Protein 3A0S (pdb70)

CATH classification: 3.30.450.20

Structure (mmCIF, N/CA/C/O backbone):
data_3A0S
#
_entry.id   3A0S
#
_cell.length_a   43.784
_cell.length_b   43.784
_cell.length_c   115.448
_cell.angle_alpha   90.000
_cell.angle_beta   90.000
_cell.angle_gamma   90.000
#
_symmetry.space_group_name_H-M   'P 41 21 2'
#
loop_
_entity.id
_entity.type
_entity.pdbx_description
1 polymer 'Sensor protein'
2 non-polymer 'TETRAETHYLENE GLYCOL'
3 non-polymer 'TRIETHYLENE GLYCOL'
4 non-polymer DI(HYDROXYETHYL)ETHER
5 water water
#
loop_
_atom_site.group_PDB
_atom_site.id
_atom_site.type_symbol
_atom_site.label_atom_id
_atom_site.label_alt_id
_atom_site.label_comp_id
_atom_site.label_asym_id
_atom_site.label_entity_id
_atom_site.label_seq_id
_atom_site.pdbx_PDB_ins_code
_atom_site.Cartn_x
_atom_site.Cartn_y
_atom_site.Cartn_z
_atom_site.occupancy
_atom_site.B_iso_or_equiv
_atom_site.auth_seq_id
_atom_site.auth_comp_id
_atom_site.auth_asym_id
_atom_site.auth_atom_id
_atom_site.pdbx_PDB_model_num
ATOM 1 N N . MET A 1 1 ? 13.244 12.481 28.821 1.00 26.65 423 MET A N 1
ATOM 2 C CA . MET A 1 1 ? 13.764 12.923 30.158 1.00 26.20 423 MET A CA 1
ATOM 3 C C . MET A 1 1 ? 14.458 11.764 30.894 1.00 24.79 423 MET A C 1
ATOM 4 O O . MET A 1 1 ? 14.439 10.602 30.461 1.00 24.89 423 MET A O 1
ATOM 9 N N . GLU A 1 2 ? 15.069 12.100 32.017 1.00 22.64 424 GLU A N 1
ATOM 10 C CA . GLU A 1 2 ? 15.683 11.095 32.871 1.00 21.92 424 GLU A CA 1
ATOM 11 C C . GLU A 1 2 ? 15.656 11.514 34.340 1.00 19.60 424 GLU A C 1
ATOM 12 O O . GLU A 1 2 ? 15.525 12.706 34.673 1.00 20.44 424 GLU A O 1
ATOM 18 N N . THR A 1 3 ? 15.736 10.508 35.205 1.00 18.12 425 THR A N 1
ATOM 19 C CA . THR A 1 3 ? 15.905 10.701 36.640 1.00 18.41 425 THR A CA 1
ATOM 20 C C . THR A 1 3 ? 14.675 11.336 37.279 1.00 18.65 425 THR A C 1
ATOM 21 O O . THR A 1 3 ? 14.841 12.236 38.103 1.00 19.82 425 THR A O 1
ATOM 25 N N . ALA A 1 4 ? 13.462 10.884 36.933 1.00 17.99 426 ALA A N 1
ATOM 26 C CA . ALA A 1 4 ? 12.301 11.169 37.799 1.00 18.06 426 ALA A CA 1
ATOM 27 C C . ALA A 1 4 ? 12.425 10.215 38.978 1.00 18.02 426 ALA A C 1
ATOM 28 O O . ALA A 1 4 ? 12.572 8.996 38.786 1.00 19.45 426 ALA A O 1
ATOM 30 N N . ILE A 1 5 ? 12.419 10.744 40.188 1.00 17.14 427 ILE A N 1
ATOM 31 C CA . ILE A 1 5 ? 12.648 9.926 41.381 1.00 18.52 427 ILE A CA 1
ATOM 32 C C . ILE A 1 5 ? 11.434 10.057 42.292 1.00 18.07 427 ILE A C 1
ATOM 33 O O . ILE A 1 5 ? 11.025 11.185 42.647 1.00 19.34 427 ILE A O 1
ATOM 38 N N . ILE A 1 6 ? 10.898 8.900 42.701 1.00 18.56 428 ILE A N 1
ATOM 39 C CA . ILE A 1 6 ? 9.893 8.811 43.732 1.00 19.57 428 ILE A CA 1
ATOM 40 C C . ILE A 1 6 ? 10.455 7.844 44.766 1.00 19.21 428 ILE A C 1
ATOM 41 O O . ILE A 1 6 ? 10.805 6.700 44.433 1.00 20.18 428 ILE A O 1
ATOM 46 N N . THR A 1 7 ? 10.592 8.302 46.007 1.00 19.30 429 THR A N 1
ATOM 47 C CA . THR A 1 7 ? 11.059 7.403 47.058 1.00 19.23 429 THR A CA 1
ATOM 48 C C . THR A 1 7 ? 9.901 7.124 47.999 1.00 19.84 429 THR A C 1
ATOM 49 O O . THR A 1 7 ? 9.134 8.065 48.344 1.00 20.12 429 THR A O 1
ATOM 53 N N . LEU A 1 8 ? 9.764 5.857 48.376 1.00 19.78 430 LEU A N 1
ATOM 54 C CA . LEU A 1 8 ? 8.665 5.414 49.254 1.00 19.64 430 LEU A CA 1
ATOM 55 C C . LEU A 1 8 ? 9.249 4.901 50.560 1.00 20.96 430 LEU A C 1
ATOM 56 O O . LEU A 1 8 ? 10.321 4.300 50.570 1.00 21.75 430 LEU A O 1
ATOM 61 N N . SER A 1 9 ? 8.541 5.149 51.651 1.00 19.94 431 SER A N 1
ATOM 62 C CA . SER A 1 9 ? 8.88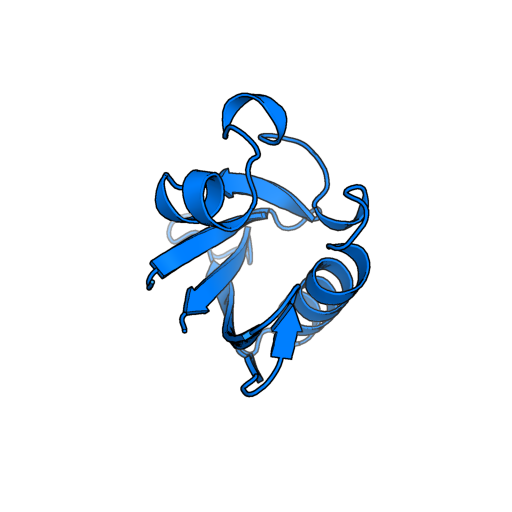0 4.579 52.952 1.00 20.20 431 SER A CA 1
ATOM 63 C C . SER A 1 9 ? 8.455 3.116 52.977 1.00 21.58 431 SER A C 1
ATOM 64 O O . SER A 1 9 ? 7.785 2.625 52.075 1.00 21.93 431 SER A O 1
ATOM 67 N N . LYS A 1 10 ? 8.783 2.433 54.083 1.00 21.99 432 LYS A N 1
ATOM 68 C CA . LYS A 1 10 ? 8.381 1.027 54.246 1.00 23.68 432 LYS A CA 1
ATOM 69 C C . LYS A 1 10 ? 6.871 0.871 54.423 1.00 22.88 432 LYS A C 1
ATOM 70 O O . LYS A 1 10 ? 6.322 -0.227 54.323 1.00 24.42 432 LYS A O 1
ATOM 76 N N . ASP A 1 11 ? 6.181 1.990 54.633 1.00 21.55 433 ASP A N 1
ATOM 77 C CA . ASP A 1 11 ? 4.728 1.967 54.620 1.00 22.17 433 ASP A CA 1
ATOM 78 C C . ASP A 1 11 ? 4.095 2.423 53.323 1.00 21.55 433 ASP A C 1
ATOM 79 O O . ASP A 1 11 ? 2.871 2.578 53.264 1.00 23.30 433 ASP A O 1
ATOM 84 N N . GLY A 1 12 ? 4.903 2.649 52.302 1.00 20.36 434 GLY A N 1
ATOM 85 C CA . GLY A 1 12 ? 4.384 3.038 50.999 1.00 19.99 434 GLY A CA 1
ATOM 86 C C . GLY A 1 12 ? 4.180 4.526 50.816 1.00 19.54 434 GLY A C 1
ATOM 87 O O . GLY A 1 12 ? 3.566 4.934 49.812 1.00 19.95 434 GLY A O 1
ATOM 88 N N . ARG A 1 13 ? 4.647 5.344 51.753 1.00 19.58 435 ARG A N 1
ATOM 89 C CA . ARG A 1 13 ? 4.464 6.801 51.707 1.00 19.60 435 ARG A CA 1
ATOM 90 C C . ARG A 1 13 ? 5.547 7.489 50.925 1.00 19.18 435 ARG A C 1
ATOM 91 O O . ARG A 1 13 ? 6.729 7.177 51.049 1.00 18.85 435 ARG A O 1
ATOM 99 N N . ILE A 1 14 ? 5.132 8.519 50.204 1.00 18.51 436 ILE A N 1
ATOM 100 C CA . ILE A 1 14 ? 6.076 9.245 49.375 1.00 18.76 436 ILE A CA 1
ATOM 101 C C . ILE A 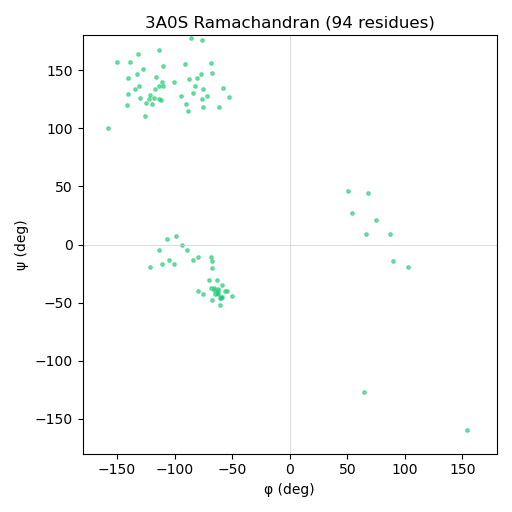1 14 ? 6.934 10.133 50.280 1.00 18.62 436 ILE A C 1
ATOM 102 O O . ILE A 1 14 ? 6.450 11.067 50.952 1.00 18.91 436 ILE A O 1
ATOM 107 N N . THR A 1 15 ? 8.246 9.873 50.263 1.00 18.52 437 THR A N 1
ATOM 108 C CA . THR A 1 15 ? 9.171 10.668 51.063 1.00 19.37 437 THR A CA 1
ATOM 109 C C . THR A 1 15 ? 10.067 11.530 50.215 1.00 19.57 437 THR A C 1
ATOM 110 O O . THR A 1 15 ? 10.676 12.474 50.739 1.00 20.15 437 THR A O 1
ATOM 114 N N . GLU A 1 16 ? 10.169 11.229 48.920 1.00 19.42 438 GLU A N 1
ATOM 115 C CA . GLU A 1 16 ? 10.902 12.074 47.956 1.00 20.55 438 GLU A CA 1
ATOM 116 C C . GLU A 1 16 ? 10.136 12.122 46.635 1.00 19.07 438 GLU A C 1
ATOM 117 O O . GLU A 1 16 ? 9.567 11.114 46.241 1.00 18.12 438 GLU A O 1
ATOM 123 N N . TRP A 1 17 ? 10.152 13.276 45.970 1.00 19.16 439 TRP A N 1
ATOM 124 C CA . TRP A 1 17 ? 9.482 13.459 44.693 1.00 18.54 439 TRP A CA 1
ATOM 125 C C . TRP A 1 17 ? 10.177 14.633 44.048 1.00 19.67 439 TRP A C 1
ATOM 126 O O . TRP A 1 17 ? 9.942 15.780 44.397 1.00 20.60 439 TRP A O 1
ATOM 137 N N . ASN A 1 18 ? 11.079 14.333 43.125 1.00 18.88 440 ASN A N 1
ATOM 138 C CA . ASN A 1 18 ? 11.997 15.369 42.679 1.00 18.33 440 ASN A CA 1
ATOM 139 C C . ASN A 1 18 ? 11.379 16.211 41.564 1.00 18.89 440 ASN A C 1
ATOM 140 O O . ASN A 1 18 ? 10.220 15.981 41.119 1.00 19.64 440 ASN A O 1
ATOM 145 N N . LYS A 1 19 ? 12.136 17.225 41.124 1.00 19.57 441 LYS A N 1
ATOM 146 C CA . LYS A 1 19 ? 11.630 18.120 40.116 1.00 21.06 441 LYS A CA 1
ATOM 147 C C . LYS A 1 19 ? 11.352 17.426 38.776 1.00 20.30 441 LYS A C 1
ATOM 148 O O . LYS A 1 19 ? 10.406 17.800 38.090 1.00 20.22 441 LYS A O 1
ATOM 154 N N . LYS A 1 20 ? 12.110 16.379 38.434 1.00 20.57 442 LYS A N 1
ATOM 155 C CA . LYS A 1 20 ? 11.854 15.594 37.223 1.00 19.82 442 LYS A CA 1
ATOM 156 C C . LYS A 1 20 ? 10.525 14.861 37.326 1.00 19.92 442 LYS A C 1
ATOM 157 O O . LYS A 1 20 ? 9.792 14.772 36.355 1.00 20.21 442 LYS A O 1
ATOM 163 N N . ALA A 1 21 ? 10.229 14.352 38.514 1.00 18.76 443 ALA A N 1
ATOM 164 C CA . ALA A 1 21 ? 8.914 13.717 38.729 1.00 18.86 443 ALA A CA 1
ATOM 165 C C . ALA A 1 21 ? 7.772 14.724 38.619 1.00 18.95 443 ALA A C 1
ATOM 166 O O . ALA A 1 21 ? 6.728 14.432 38.030 1.00 19.67 443 ALA A O 1
ATOM 168 N N . GLU A 1 22 ? 8.014 15.938 39.106 1.00 20.25 444 GLU A N 1
ATOM 169 C CA . GLU A 1 22 ? 7.034 17.043 38.934 1.00 21.72 444 GLU A CA 1
ATOM 170 C C . GLU A 1 22 ? 6.771 17.318 37.460 1.00 21.93 444 GLU A C 1
ATOM 171 O O . GLU A 1 22 ? 5.614 17.460 37.043 1.00 22.40 444 GLU A O 1
ATOM 177 N N . GLN A 1 23 ? 7.835 17.393 36.680 1.00 23.02 445 GLN A N 1
ATOM 178 C CA . GLN A 1 23 ? 7.740 17.681 35.250 1.00 25.21 445 GLN A CA 1
ATOM 179 C C . GLN A 1 23 ? 7.095 16.544 34.465 1.00 24.59 445 GLN A C 1
ATOM 180 O O . GLN A 1 23 ? 6.283 16.796 33.557 1.00 26.11 445 GLN A O 1
ATOM 186 N N . LEU A 1 24 ? 7.394 15.310 34.843 1.00 23.02 446 LEU A N 1
ATOM 187 C CA . LEU A 1 24 ? 6.928 14.144 34.132 1.00 22.58 446 LEU A CA 1
ATOM 188 C C . LEU A 1 24 ? 5.461 13.907 34.441 1.00 22.59 446 LEU A C 1
ATOM 189 O O . LEU A 1 24 ? 4.646 13.597 33.544 1.00 23.12 446 LEU A O 1
ATOM 194 N N . PHE A 1 25 ? 5.100 14.054 35.715 1.00 21.89 447 PHE A N 1
ATOM 195 C CA . PHE A 1 25 ? 3.750 13.650 36.146 1.00 21.87 447 PHE A CA 1
ATOM 196 C C . PHE A 1 25 ? 2.771 14.800 36.399 1.00 22.52 447 PHE A C 1
ATOM 197 O O . PHE A 1 25 ? 1.564 14.576 36.535 1.00 24.22 447 PHE A O 1
ATOM 205 N N . GLY A 1 26 ? 3.283 16.021 36.475 1.00 22.27 448 GLY A N 1
ATOM 206 C CA . GLY A 1 26 ? 2.454 17.223 36.641 1.00 23.29 448 GLY A CA 1
ATOM 207 C C . GLY A 1 26 ? 1.890 17.434 38.026 1.00 23.46 448 GLY A C 1
ATOM 208 O O . GLY A 1 26 ? 0.873 18.147 38.200 1.00 24.63 448 GLY A O 1
ATOM 209 N N . LEU A 1 27 ? 2.523 16.796 39.017 1.00 23.37 449 LEU A N 1
ATOM 210 C CA . LEU A 1 27 ? 2.142 16.928 40.428 1.00 23.53 449 LEU A CA 1
ATOM 211 C C . LEU A 1 27 ? 3.318 17.549 41.185 1.00 23.40 449 LEU A C 1
ATOM 212 O O . LEU A 1 27 ? 4.482 17.119 41.002 1.00 22.74 449 LEU A O 1
ATOM 217 N N . LYS A 1 28 ? 3.024 18.553 42.019 1.00 23.65 450 LYS A N 1
ATOM 218 C CA . LYS A 1 28 ? 4.052 19.168 42.838 1.00 23.85 450 LYS A CA 1
ATOM 219 C C . LYS A 1 28 ? 4.399 18.282 44.037 1.00 22.21 450 LYS A C 1
ATOM 220 O O . LYS A 1 28 ? 3.519 17.601 44.594 1.00 22.86 450 LYS A O 1
ATOM 226 N N . LYS A 1 29 ? 5.666 18.306 44.452 1.00 21.25 451 LYS A N 1
ATOM 227 C CA . LYS A 1 29 ? 6.090 17.553 45.618 1.00 21.30 451 LYS A CA 1
ATOM 228 C C . LYS A 1 29 ? 5.206 17.778 46.846 1.00 21.51 451 LYS A C 1
ATOM 229 O O . LYS A 1 29 ? 4.838 16.845 47.548 1.00 21.40 451 LYS A O 1
ATOM 235 N N . GLU A 1 30 ? 4.865 19.035 47.103 1.00 21.47 452 GLU A N 1
ATOM 236 C CA . GLU A 1 30 ? 4.110 19.355 48.310 1.00 22.18 452 GLU A CA 1
ATOM 237 C C . GLU A 1 30 ? 2.699 18.783 48.255 1.00 21.40 452 GLU A C 1
ATOM 238 O O . GLU A 1 30 ? 2.043 18.584 49.289 1.00 23.01 452 GLU A O 1
ATOM 244 N N . ASN A 1 31 ? 2.244 18.485 47.047 1.00 21.49 453 ASN A N 1
ATOM 245 C CA . ASN A 1 31 ? 0.926 17.893 46.886 1.00 21.03 453 ASN A CA 1
ATOM 246 C C . ASN A 1 31 ? 0.872 16.370 47.062 1.00 20.29 453 ASN A C 1
ATOM 247 O O . ASN A 1 31 ? -0.222 15.802 47.241 1.00 20.71 453 ASN A O 1
ATOM 252 N N . VAL A 1 32 ? 2.039 15.720 47.067 1.00 19.45 454 VAL A N 1
ATOM 253 C CA . VAL A 1 32 ? 2.069 14.261 47.193 1.00 19.88 454 VAL A CA 1
ATOM 254 C C . VAL A 1 32 ? 2.870 13.759 48.406 1.00 18.95 454 VAL A C 1
ATOM 255 O O . VAL A 1 32 ? 2.714 12.612 48.852 1.00 18.88 454 VAL A O 1
ATOM 259 N N . LEU A 1 33 ? 3.735 14.602 48.947 1.00 19.26 455 LEU A N 1
ATOM 260 C CA . LEU A 1 33 ? 4.583 14.144 50.026 1.00 19.10 455 LEU A CA 1
ATOM 261 C C . LEU A 1 33 ? 3.761 13.622 51.190 1.00 18.77 455 LEU A C 1
ATOM 262 O O . LEU A 1 33 ? 2.771 14.255 51.587 1.00 19.25 455 LEU A O 1
ATOM 271 N N . GLY A 1 34 ? 4.154 12.474 51.736 1.00 17.63 456 GLY A N 1
ATOM 272 C CA . GLY A 1 34 ? 3.460 11.894 52.856 1.00 18.48 456 GLY A CA 1
ATOM 273 C C . GLY A 1 34 ? 2.327 10.963 52.482 1.00 18.39 456 GLY A C 1
ATOM 274 O O . GLY A 1 34 ? 1.842 10.222 53.325 1.00 20.82 456 GLY A O 1
ATOM 275 N N . ARG A 1 35 ? 1.900 10.986 51.231 1.00 18.25 457 ARG A N 1
ATOM 276 C CA . ARG A 1 35 ? 0.748 10.178 50.816 1.00 18.51 457 ARG A CA 1
ATOM 277 C C . ARG A 1 35 ? 1.190 8.806 50.322 1.00 18.19 457 ARG A C 1
ATOM 278 O O . ARG A 1 35 ? 2.346 8.637 49.871 1.00 18.49 457 ARG A O 1
ATOM 286 N N . ARG A 1 36 ? 0.273 7.843 50.399 1.00 18.87 458 ARG A N 1
ATOM 287 C CA . ARG A 1 36 ? 0.596 6.554 49.812 1.00 19.26 458 ARG A CA 1
ATOM 288 C C . ARG A 1 36 ? 0.583 6.624 48.312 1.00 20.07 458 ARG A C 1
ATOM 289 O O . ARG A 1 36 ? -0.391 7.063 47.727 1.00 19.59 458 ARG A O 1
ATOM 304 N N . LEU A 1 37 ? 1.662 6.182 47.674 1.00 18.28 459 LEU A N 1
ATOM 305 C CA . LEU A 1 37 ? 1.726 6.201 46.216 1.00 18.75 459 LEU A CA 1
ATOM 306 C C . LEU A 1 37 ? 0.555 5.471 45.593 1.00 19.58 459 LEU A C 1
ATOM 307 O O . LEU A 1 37 ? 0.011 5.927 44.580 1.00 19.48 459 LEU A O 1
ATOM 312 N N . LYS A 1 38 ? 0.184 4.354 46.201 1.00 19.99 460 LYS A N 1
ATOM 313 C CA . LYS A 1 38 ? -0.845 3.503 45.629 1.00 22.53 460 LYS A CA 1
ATOM 314 C C . LYS A 1 38 ? -2.208 4.188 45.649 1.00 21.49 460 LYS A C 1
ATOM 315 O O . LYS A 1 38 ? -3.140 3.710 44.972 1.00 23.46 460 LYS A O 1
ATOM 321 N N . ASP A 1 39 ? -2.343 5.278 46.420 1.00 20.03 461 ASP A N 1
ATOM 322 C CA . ASP A 1 39 ? -3.615 6.041 46.440 1.00 19.72 461 ASP A CA 1
ATOM 323 C C . ASP A 1 39 ? -3.742 6.965 45.256 1.00 20.17 461 ASP A C 1
ATOM 324 O O . ASP A 1 39 ? -4.819 7.508 44.999 1.00 19.93 461 ASP A O 1
ATOM 329 N N . LEU A 1 40 ? -2.683 7.147 44.499 1.00 19.94 462 LEU A N 1
ATOM 330 C CA . LEU A 1 40 ? -2.721 8.051 43.355 1.00 21.32 462 LEU A CA 1
ATOM 331 C C . LEU A 1 40 ? -3.153 7.261 42.136 1.00 23.00 462 LEU A C 1
ATOM 332 O O . LEU A 1 40 ? -2.484 6.268 41.787 1.00 23.46 462 LEU A O 1
ATOM 337 N N . PRO A 1 41 ? -4.281 7.683 41.501 1.00 24.95 463 PRO A N 1
ATOM 338 C CA . PRO A 1 41 ? -4.752 7.083 40.261 1.00 25.88 463 PRO A CA 1
ATOM 339 C C . PRO A 1 41 ? -3.612 7.091 39.274 1.00 26.18 463 PRO A C 1
ATOM 340 O O . PRO A 1 41 ? -2.966 8.128 39.049 1.00 28.15 463 PRO A O 1
ATOM 344 N N . ASP A 1 42 ? -3.348 5.914 38.747 1.00 26.84 464 ASP A N 1
ATOM 345 C CA . ASP A 1 42 ? -2.349 5.722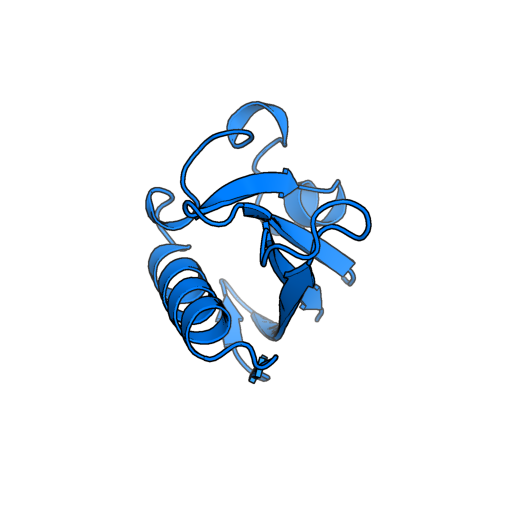 37.679 1.00 26.76 464 ASP A CA 1
ATOM 346 C C . ASP A 1 42 ? -1.073 5.137 38.248 1.00 25.81 464 ASP A C 1
ATOM 347 O O . ASP A 1 42 ? -0.235 4.655 37.484 1.00 24.69 464 ASP A O 1
ATOM 352 N N . PHE A 1 43 ? -0.878 5.256 39.569 1.00 24.02 465 PHE A N 1
ATOM 353 C CA . PHE A 1 43 ? 0.345 4.742 40.220 1.00 23.29 465 PHE A CA 1
ATOM 354 C C . PHE A 1 43 ? 0.107 3.492 41.028 1.00 24.05 465 PHE A C 1
ATOM 355 O O . PHE A 1 43 ? 1.018 3.002 41.677 1.00 22.82 465 PHE A O 1
ATOM 363 N N . GLU A 1 44 ? -1.105 2.964 40.969 1.00 23.61 466 GLU A N 1
ATOM 364 C CA . GLU A 1 44 ? -1.481 1.781 41.748 1.00 24.69 466 GLU A CA 1
ATOM 365 C C . GLU A 1 44 ? -0.593 0.598 41.413 1.00 23.29 466 GLU A C 1
ATOM 366 O O . GLU A 1 44 ? -0.143 -0.115 42.308 1.00 23.81 466 GLU A O 1
ATOM 372 N N . GLU A 1 45 ? -0.357 0.374 40.121 1.00 23.14 467 GLU A N 1
ATOM 373 C CA . GLU A 1 45 ? 0.482 -0.743 39.702 1.00 22.93 467 GLU A CA 1
ATOM 374 C C . GLU A 1 45 ? 1.952 -0.582 40.099 1.00 22.44 467 GLU A C 1
ATOM 375 O O . GLU A 1 45 ? 2.568 -1.511 40.635 1.00 22.84 467 GLU A O 1
ATOM 381 N N . ILE A 1 46 ? 2.512 0.595 39.827 1.00 21.66 468 ILE A N 1
ATOM 382 C CA . ILE A 1 46 ? 3.885 0.889 40.274 1.00 21.98 468 ILE A CA 1
ATOM 383 C C . ILE A 1 46 ? 4.005 0.712 41.800 1.00 22.09 468 ILE A C 1
ATOM 384 O O . ILE A 1 46 ? 4.991 0.151 42.288 1.00 21.87 468 ILE A O 1
ATOM 389 N N . GLY A 1 47 ? 2.976 1.147 42.522 1.00 22.38 469 GLY A N 1
ATOM 390 C CA . GLY A 1 47 ? 2.949 1.013 43.984 1.00 22.74 469 GLY A CA 1
ATOM 391 C C . GLY A 1 47 ? 2.961 -0.450 44.377 1.00 23.03 469 GLY A C 1
ATOM 392 O O . GLY A 1 47 ? 3.653 -0.839 45.308 1.00 23.80 469 GLY A O 1
ATOM 393 N N . SER A 1 48 ? 2.197 -1.270 43.656 1.00 23.47 470 SER A N 1
ATOM 394 C CA . SER A 1 48 ? 2.166 -2.710 43.913 1.00 24.76 470 SER A CA 1
ATOM 395 C C . SER A 1 48 ? 3.504 -3.402 43.627 1.00 24.38 470 SER A C 1
ATOM 396 O O . SER A 1 48 ? 3.951 -4.213 44.444 1.00 25.54 470 SER A O 1
ATOM 401 N N . VAL A 1 49 ? 4.174 -3.047 42.520 1.00 23.55 471 VAL A N 1
ATOM 402 C CA . VAL A 1 49 ? 5.495 -3.601 42.227 1.00 23.10 471 VAL A CA 1
ATOM 403 C C . VAL A 1 49 ? 6.500 -3.205 43.335 1.00 22.90 471 VAL A C 1
ATOM 404 O O . VAL A 1 49 ? 7.315 -4.019 43.772 1.00 23.98 471 VAL A O 1
ATOM 408 N N . ALA A 1 50 ? 6.422 -1.960 43.814 1.00 23.03 472 ALA A N 1
ATOM 409 C CA . ALA A 1 50 ? 7.344 -1.515 44.873 1.00 23.28 472 ALA A CA 1
ATOM 410 C C . ALA A 1 50 ? 7.137 -2.352 46.137 1.00 23.90 472 ALA A C 1
ATOM 411 O O . ALA A 1 50 ? 8.096 -2.687 46.827 1.00 23.22 472 ALA A O 1
ATOM 413 N N . GLU A 1 51 ? 5.881 -2.683 46.446 1.00 24.97 473 GLU A N 1
ATOM 414 C CA . GLU A 1 51 ? 5.568 -3.540 47.614 1.00 26.59 473 GLU A CA 1
ATOM 415 C C . GLU A 1 51 ? 6.224 -4.895 47.466 1.00 25.51 473 GLU A C 1
ATOM 416 O O . GLU A 1 51 ? 6.801 -5.428 48.408 1.00 25.63 473 GLU A O 1
ATOM 422 N N . SER A 1 52 ? 6.092 -5.477 46.282 1.00 25.49 474 SER A N 1
ATOM 423 C CA . SER A 1 52 ? 6.706 -6.765 46.007 1.00 25.67 474 SER A CA 1
ATOM 424 C C . SER A 1 52 ? 8.236 -6.741 46.106 1.00 25.33 474 SER A C 1
ATOM 425 O O . SER A 1 52 ? 8.852 -7.646 46.686 1.00 25.88 474 SER A O 1
ATOM 428 N N . VAL A 1 53 ? 8.851 -5.690 45.560 1.00 24.61 475 VAL A N 1
ATOM 429 C CA . VAL A 1 53 ? 10.293 -5.480 45.652 1.00 24.64 475 VAL A CA 1
ATOM 430 C C . VAL A 1 53 ? 10.757 -5.369 47.109 1.00 24.91 475 VAL A C 1
ATOM 431 O O . VAL A 1 53 ? 11.765 -5.949 47.505 1.00 24.96 475 VAL A O 1
ATOM 435 N N . PHE A 1 54 ? 10.024 -4.597 47.910 1.00 24.36 476 PHE A N 1
ATOM 436 C CA . PHE A 1 54 ? 10.356 -4.454 49.315 1.00 24.81 476 PHE A CA 1
ATOM 437 C C . PHE A 1 54 ? 10.304 -5.810 50.033 1.00 25.58 476 PHE A C 1
ATOM 438 O O . PHE A 1 54 ? 11.281 -6.206 50.681 1.00 25.41 476 PHE A O 1
ATOM 446 N N . GLU A 1 55 ? 9.190 -6.529 49.881 1.00 25.89 477 GLU A N 1
ATOM 447 C CA . GLU A 1 55 ? 9.031 -7.853 50.517 1.00 27.63 477 GLU A CA 1
ATOM 448 C C . GLU A 1 55 ? 10.095 -8.868 50.101 1.00 27.81 477 GLU A C 1
ATOM 449 O O . GLU A 1 55 ? 10.497 -9.729 50.899 1.00 27.18 477 GLU A O 1
ATOM 455 N N . ASN A 1 56 ? 10.536 -8.801 48.851 1.00 27.36 478 ASN A N 1
ATOM 456 C CA . ASN A 1 56 ? 11.560 -9.719 48.371 1.00 28.43 478 ASN A CA 1
ATOM 457 C C . ASN A 1 56 ? 13.005 -9.237 48.580 1.00 28.43 478 ASN A C 1
ATOM 458 O O . ASN A 1 56 ? 13.954 -9.974 48.311 1.00 28.42 478 ASN A O 1
ATOM 463 N N . LYS A 1 57 ? 13.164 -8.007 49.081 1.00 28.60 479 LYS A N 1
ATOM 464 C CA . LYS A 1 57 ? 14.482 -7.410 49.377 1.00 29.73 479 LYS A CA 1
ATOM 465 C C . LYS A 1 57 ? 15.445 -7.418 48.185 1.00 30.50 479 LYS A C 1
ATOM 466 O O . LYS A 1 57 ? 16.664 -7.454 48.376 1.00 31.45 479 LYS A O 1
ATOM 472 N N . GLU A 1 58 ? 14.903 -7.411 46.971 1.00 30.41 480 GLU A N 1
ATOM 473 C CA . GLU A 1 58 ? 15.723 -7.451 45.757 1.00 31.12 480 GLU A CA 1
ATOM 474 C C . GLU A 1 58 ? 15.284 -6.366 44.772 1.00 30.38 480 GLU A C 1
ATOM 475 O O . GLU A 1 58 ? 14.088 -6.194 44.559 1.00 29.93 480 GLU A O 1
ATOM 486 N N . PRO A 1 59 ? 16.250 -5.657 44.157 1.00 30.60 481 PRO A N 1
ATOM 487 C CA . PRO A 1 59 ? 15.847 -4.677 43.159 1.00 29.99 481 PRO A CA 1
ATOM 488 C C . PRO A 1 59 ? 15.270 -5.302 41.892 1.00 29.92 481 PRO A C 1
ATOM 489 O O . PRO A 1 59 ? 15.531 -6.479 41.586 1.00 29.94 481 PRO A O 1
ATOM 493 N N . VAL A 1 60 ? 14.467 -4.515 41.186 1.00 29.22 482 VAL A N 1
ATOM 494 C CA . VAL A 1 60 ? 13.810 -4.938 39.964 1.00 29.43 482 VAL A CA 1
ATOM 495 C C . VAL A 1 60 ? 13.979 -3.820 38.937 1.00 29.10 482 VAL A C 1
ATOM 496 O O . VAL A 1 60 ? 13.773 -2.648 39.233 1.00 27.49 482 VAL A O 1
ATOM 500 N N . PHE A 1 61 ? 14.351 -4.205 37.725 1.00 29.00 483 PHE A N 1
ATOM 501 C CA . PHE A 1 61 ? 14.392 -3.277 36.614 1.00 29.44 483 PHE A CA 1
ATOM 502 C C . PHE A 1 61 ? 13.333 -3.684 35.606 1.00 29.30 483 PHE A C 1
ATOM 503 O O . PHE A 1 61 ? 13.291 -4.839 35.144 1.00 29.63 483 PHE A O 1
ATOM 511 N N . LEU A 1 62 ? 12.462 -2.745 35.267 1.00 29.46 484 LEU A N 1
ATOM 512 C CA . LEU A 1 62 ? 11.500 -2.978 34.210 1.00 30.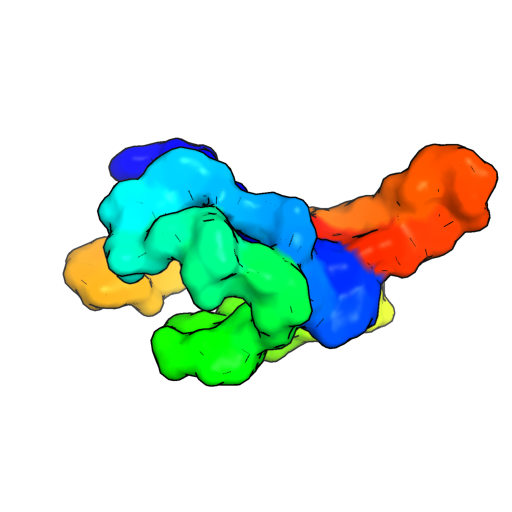41 484 LEU A CA 1
ATOM 513 C C . LEU A 1 62 ? 11.832 -2.055 33.048 1.00 30.45 484 LEU A C 1
ATOM 514 O O . LEU A 1 62 ? 12.161 -0.881 33.238 1.00 29.86 484 LEU A O 1
ATOM 519 N N . ASN A 1 63 ? 11.788 -2.590 31.836 1.00 31.49 485 ASN A N 1
ATOM 520 C CA . ASN A 1 63 ? 11.809 -1.715 30.679 1.00 32.07 485 ASN A CA 1
ATOM 521 C C . ASN A 1 63 ? 10.492 -1.783 29.919 1.00 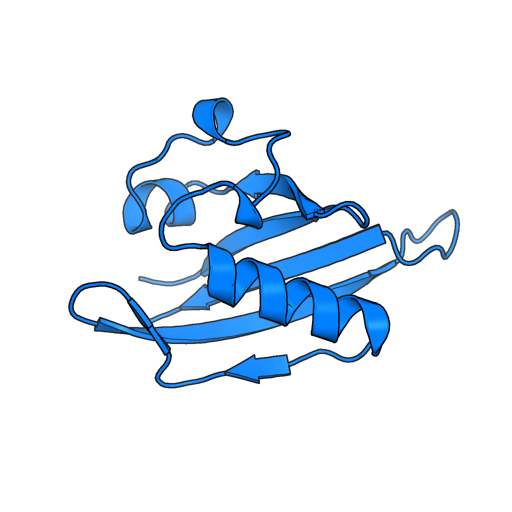32.25 485 ASN A C 1
ATOM 522 O O . ASN A 1 63 ? 9.641 -2.645 30.192 1.00 31.76 485 ASN A O 1
ATOM 527 N N . PHE A 1 64 ? 10.309 -0.841 29.005 1.00 31.84 486 PHE A N 1
ATOM 528 C CA . PHE A 1 64 ? 9.078 -0.755 28.235 1.00 31.78 486 PHE A CA 1
ATOM 529 C C . PHE A 1 64 ? 7.850 -0.786 29.148 1.00 31.59 486 PHE A C 1
ATOM 530 O O . PHE A 1 64 ? 6.906 -1.533 28.896 1.00 31.12 486 PHE A O 1
ATOM 538 N N . TYR A 1 65 ? 7.882 0.006 30.227 1.00 30.71 487 TYR A N 1
ATOM 539 C CA . TYR A 1 65 ? 6.672 0.262 31.018 1.00 30.75 487 TYR A CA 1
ATOM 540 C C . TYR A 1 65 ? 5.971 1.455 30.402 1.00 30.73 487 TYR A C 1
ATOM 541 O O . TYR A 1 65 ? 6.507 2.551 30.388 1.00 29.49 487 TYR A O 1
ATOM 550 N N . LYS A 1 66 ? 4.776 1.247 29.865 1.00 31.44 488 LYS A N 1
ATOM 551 C CA . LYS A 1 66 ? 4.103 2.340 29.182 1.00 33.31 488 LYS A CA 1
ATOM 552 C C . LYS A 1 66 ? 3.348 3.229 30.166 1.00 34.50 488 LYS A C 1
ATOM 553 O O . LYS A 1 66 ? 2.582 2.743 31.012 1.00 35.47 488 LYS A O 1
ATOM 559 N N . PHE A 1 67 ? 3.579 4.531 30.045 1.00 35.82 489 PHE A N 1
ATOM 560 C CA . PHE A 1 67 ? 2.907 5.528 30.861 1.00 37.14 489 PHE A CA 1
ATOM 561 C C . PHE A 1 67 ? 2.621 6.704 29.948 1.00 37.29 489 PHE A C 1
ATOM 562 O O . PHE A 1 67 ? 3.533 7.283 29.356 1.00 37.29 489 PHE A O 1
ATOM 570 N N . GLY A 1 68 ? 1.342 7.031 29.799 1.00 37.30 490 GLY A N 1
ATOM 571 C CA . GLY A 1 68 ? 0.933 8.053 28.849 1.00 37.65 490 GLY A CA 1
ATOM 572 C C . GLY A 1 68 ? 1.241 7.599 27.437 1.00 37.69 490 GLY A C 1
ATOM 573 O O . GLY A 1 68 ? 0.869 6.494 27.040 1.00 38.44 490 GLY A O 1
ATOM 574 N N . GLU A 1 69 ? 1.959 8.446 26.707 1.00 37.62 491 GLU A N 1
ATOM 575 C CA . GLU A 1 69 ? 2.304 8.249 25.296 1.00 37.35 491 GLU A CA 1
ATOM 576 C C . GLU A 1 69 ? 3.679 7.577 25.058 1.00 35.91 491 GLU A C 1
ATOM 577 O O . GLU A 1 69 ? 4.072 7.358 23.905 1.00 36.14 491 GLU A O 1
ATOM 583 N N . ARG A 1 70 ? 4.411 7.258 26.126 1.00 34.23 492 ARG A N 1
ATOM 584 C CA . ARG A 1 70 ? 5.793 6.760 25.967 1.00 32.03 492 ARG A CA 1
ATOM 585 C C . ARG A 1 70 ? 6.102 5.500 26.767 1.00 29.84 492 ARG A C 1
ATOM 586 O O . ARG A 1 70 ? 5.363 5.134 27.690 1.00 30.26 492 ARG A O 1
ATOM 594 N N . TYR A 1 71 ? 7.209 4.848 26.402 1.00 27.95 493 TYR A N 1
ATOM 595 C CA . TYR A 1 71 ? 7.762 3.742 27.170 1.00 26.01 493 TYR A CA 1
ATOM 596 C C . TYR A 1 71 ? 8.938 4.241 28.003 1.00 24.55 493 TYR A C 1
ATOM 597 O 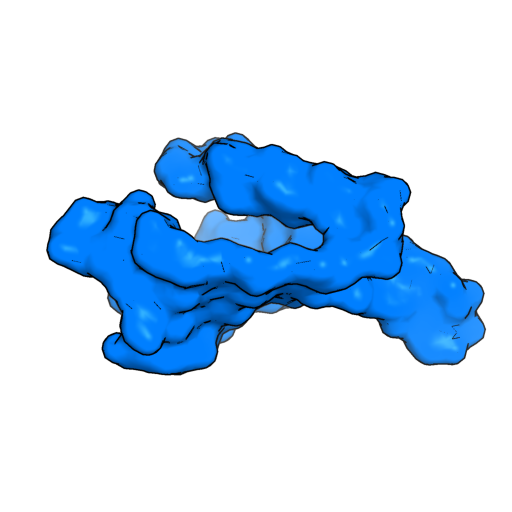O . TYR A 1 71 ? 9.768 5.036 27.539 1.00 23.94 493 TYR A O 1
ATOM 606 N N . PHE A 1 72 ? 8.984 3.720 29.218 1.00 25.13 494 PHE A N 1
ATOM 607 C CA . PHE A 1 72 ? 9.991 4.074 30.213 1.00 23.92 494 PHE A CA 1
ATOM 608 C C . PHE A 1 72 ? 10.697 2.863 30.805 1.00 24.39 494 PHE A C 1
ATOM 609 O O . PHE A 1 72 ? 10.095 1.779 30.926 1.00 24.23 494 PHE A O 1
ATOM 617 N N . ASN A 1 73 ? 11.953 3.088 31.218 1.00 23.20 495 ASN A N 1
ATOM 618 C CA . ASN A 1 73 ? 12.661 2.213 32.148 1.00 23.44 495 ASN A CA 1
ATOM 619 C C . ASN A 1 73 ? 12.216 2.599 33.568 1.00 23.19 495 ASN A C 1
ATOM 620 O O . ASN A 1 73 ? 12.146 3.774 33.913 1.00 22.62 495 ASN A O 1
ATOM 625 N N . ILE A 1 74 ? 11.938 1.617 34.406 1.00 23.07 496 ILE A N 1
ATOM 626 C CA . ILE A 1 74 ? 11.668 1.897 35.815 1.00 23.34 496 ILE A CA 1
ATOM 627 C C . ILE A 1 74 ? 12.518 0.972 36.687 1.00 23.88 496 ILE A C 1
ATOM 628 O O . ILE A 1 74 ? 12.489 -0.252 36.525 1.00 24.07 496 ILE A O 1
ATOM 633 N N . ARG A 1 75 ? 13.289 1.548 37.610 1.00 23.07 497 ARG A N 1
ATOM 634 C CA . ARG A 1 75 ? 14.059 0.722 38.542 1.00 23.39 497 ARG A CA 1
ATOM 635 C C . ARG A 1 75 ? 13.459 0.901 39.917 1.00 22.54 497 ARG A C 1
ATOM 636 O O . ARG A 1 75 ? 13.087 2.005 40.305 1.00 21.40 497 ARG A O 1
ATOM 651 N N .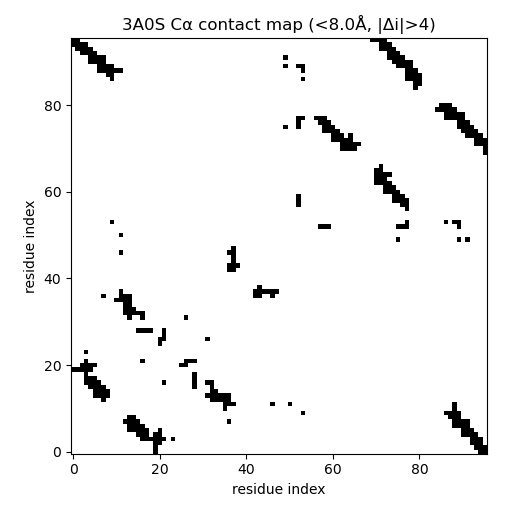 PHE A 1 76 ? 13.375 -0.202 40.650 1.00 20.76 498 PHE A N 1
ATOM 652 C CA . PHE A 1 76 ? 12.917 -0.215 42.033 1.00 20.46 498 PHE A CA 1
ATOM 653 C C . PHE A 1 76 ? 14.041 -0.748 42.895 1.00 21.37 498 PHE A C 1
ATOM 654 O O . PHE A 1 76 ? 14.487 -1.899 42.722 1.00 21.86 498 PHE A O 1
ATOM 662 N N . SER A 1 77 ? 14.478 0.065 43.847 1.00 21.35 499 SER A N 1
ATOM 663 C CA . SER A 1 77 ? 15.623 -0.300 44.681 1.00 22.11 499 SER A CA 1
ATOM 664 C C . SER A 1 77 ? 15.286 -0.220 46.169 1.00 21.46 499 SER A C 1
ATOM 665 O O . SER A 1 77 ? 15.175 0.872 46.704 1.00 21.58 499 SER A O 1
ATOM 668 N N . PRO A 1 78 ? 15.208 -1.380 46.854 1.00 21.16 500 PRO A N 1
ATOM 669 C CA . PRO A 1 78 ? 15.001 -1.348 48.316 1.00 22.08 500 PRO A CA 1
ATOM 670 C C . PRO A 1 78 ? 16.246 -0.759 48.974 1.00 21.09 500 PRO A C 1
ATOM 671 O O . PRO A 1 78 ? 17.363 -0.920 48.462 1.00 21.84 500 PRO A O 1
ATOM 675 N N . PHE A 1 79 ? 16.080 -0.052 50.085 1.00 20.89 501 PHE A N 1
ATOM 676 C CA . PHE A 1 79 ? 17.269 0.450 50.790 1.00 20.73 501 PHE A CA 1
ATOM 677 C C . PHE A 1 79 ? 17.101 0.303 52.294 1.00 21.18 501 PHE A C 1
ATOM 678 O O . PHE A 1 79 ? 15.973 0.176 52.773 1.00 20.19 501 PHE A O 1
ATOM 686 N N . ARG A 1 80 ? 18.240 0.270 52.991 1.00 20.90 502 ARG A N 1
ATOM 687 C CA . ARG A 1 80 ? 18.270 0.223 54.454 1.00 21.89 502 ARG A CA 1
ATOM 688 C C . ARG A 1 80 ? 18.777 1.533 55.024 1.00 23.19 502 ARG A C 1
ATOM 689 O O . ARG A 1 80 ? 19.543 2.246 54.386 1.00 24.20 502 ARG A O 1
ATOM 697 N N . ASN A 1 81 ? 18.372 1.835 56.251 1.00 22.52 503 ASN A N 1
ATOM 698 C CA . ASN A 1 81 ? 18.992 2.916 57.003 1.00 24.99 503 ASN A CA 1
ATOM 699 C C . ASN A 1 81 ? 20.354 2.448 57.515 1.00 25.70 503 ASN A C 1
ATOM 700 O O . ASN A 1 81 ? 20.457 1.366 58.064 1.00 24.95 503 ASN A O 1
ATOM 705 N N . ALA A 1 82 ? 21.404 3.257 57.364 1.00 26.90 504 ALA A N 1
ATOM 706 C CA . ALA A 1 82 ? 22.751 2.814 57.730 1.00 28.65 504 ALA A CA 1
ATOM 707 C C . ALA A 1 82 ? 22.936 2.671 59.236 1.00 29.13 504 ALA A C 1
ATOM 708 O O . ALA A 1 82 ? 23.694 1.824 59.684 1.00 30.96 504 ALA A O 1
ATOM 710 N N . LYS A 1 83 ? 22.222 3.490 59.999 1.00 29.12 505 LYS A N 1
ATOM 711 C CA . LYS A 1 83 ? 22.325 3.510 61.447 1.00 29.29 505 LYS A CA 1
ATOM 712 C C . LYS A 1 83 ? 21.533 2.388 62.120 1.00 28.30 505 LYS A C 1
ATOM 713 O O . LYS A 1 83 ? 21.996 1.810 63.101 1.00 29.07 505 LYS A O 1
ATOM 719 N N . THR A 1 84 ? 20.336 2.090 61.615 1.00 24.94 506 THR A N 1
ATOM 720 C CA . THR A 1 84 ? 19.495 1.086 62.265 1.00 23.49 506 THR A CA 1
ATOM 721 C C . THR A 1 84 ? 19.560 -0.260 61.555 1.00 22.86 506 THR A C 1
ATOM 722 O O . THR A 1 84 ? 19.126 -1.277 62.113 1.00 22.24 506 THR A O 1
ATOM 726 N N . GLN A 1 85 ? 20.053 -0.257 60.316 1.00 21.54 507 GLN A N 1
ATOM 727 C CA . GLN A 1 85 ? 20.087 -1.463 59.450 1.00 21.34 507 GLN A CA 1
ATOM 728 C C . GLN A 1 85 ? 18.702 -1.983 59.027 1.00 20.34 507 GLN A C 1
ATOM 729 O O . GLN A 1 85 ? 18.606 -3.036 58.373 1.00 19.76 507 GLN A O 1
ATOM 735 N N . LEU A 1 86 ? 17.644 -1.221 59.309 1.00 18.59 508 LEU A N 1
ATOM 736 C CA . LEU A 1 86 ? 16.312 -1.630 58.914 1.00 18.35 508 LEU A CA 1
ATOM 737 C C . LEU A 1 86 ? 16.057 -1.320 57.458 1.00 18.36 508 LEU A C 1
ATOM 738 O O . LEU A 1 86 ? 16.495 -0.283 56.945 1.00 19.41 508 LEU A O 1
ATOM 743 N N . LEU A 1 87 ? 15.332 -2.219 56.790 1.00 19.70 509 LEU A N 1
ATOM 744 C CA . LEU A 1 87 ? 14.773 -1.931 55.471 1.00 20.86 509 LEU A CA 1
ATOM 745 C C . LEU A 1 87 ? 13.820 -0.771 55.600 1.00 22.70 509 LEU A C 1
ATOM 746 O O . LEU A 1 87 ? 12.829 -0.886 56.332 1.00 23.10 509 LEU A O 1
ATOM 751 N N . GLU A 1 88 ? 14.097 0.340 54.910 1.00 22.79 510 GLU A N 1
ATOM 752 C CA . GLU A 1 88 ? 13.364 1.589 55.134 1.00 23.72 510 GLU A CA 1
ATOM 753 C C . GLU A 1 88 ? 12.497 2.059 53.950 1.00 23.35 510 GLU A C 1
ATOM 754 O O . GLU A 1 88 ? 11.736 3.018 54.091 1.00 24.66 510 GLU A O 1
ATOM 765 N N . GLY A 1 89 ? 12.562 1.373 52.816 1.00 22.37 511 GLY A N 1
ATOM 766 C CA . GLY A 1 89 ? 11.668 1.744 51.719 1.00 21.74 511 GLY A CA 1
ATOM 767 C C . GLY A 1 89 ? 12.251 1.356 50.390 1.00 21.68 511 GLY A C 1
ATOM 768 O O . GLY A 1 89 ? 13.088 0.471 50.308 1.00 21.04 511 GLY A O 1
ATOM 769 N N . VAL A 1 90 ? 11.750 1.999 49.336 1.00 20.10 512 VAL A N 1
ATOM 770 C CA . VAL A 1 90 ? 12.102 1.658 47.951 1.00 20.16 512 VAL A CA 1
ATOM 771 C C . VAL A 1 90 ? 12.245 2.972 47.162 1.00 20.31 512 VAL A C 1
ATOM 772 O O . VAL A 1 90 ? 11.350 3.820 47.214 1.00 20.48 512 VAL A O 1
ATOM 776 N N . ILE A 1 91 ? 13.353 3.115 46.448 1.00 18.79 513 ILE A N 1
ATOM 777 C CA . ILE A 1 91 ? 13.586 4.231 45.528 1.00 19.61 513 ILE A CA 1
ATOM 778 C C . I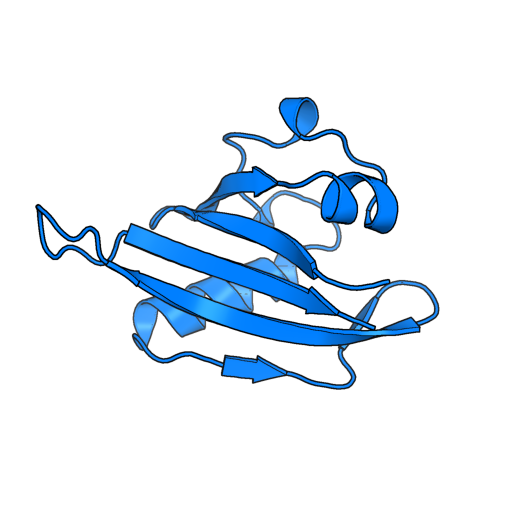LE A 1 91 ? 13.158 3.781 44.129 1.00 19.00 513 ILE A C 1
ATOM 779 O O . ILE A 1 91 ? 13.523 2.701 43.645 1.00 19.25 513 ILE A O 1
ATOM 784 N N . ILE A 1 92 ? 12.309 4.600 43.505 1.00 18.17 514 ILE A N 1
ATOM 785 C CA . ILE A 1 92 ? 11.827 4.346 42.158 1.00 17.80 514 ILE A CA 1
ATOM 786 C C . ILE A 1 92 ? 12.413 5.415 41.224 1.00 18.43 514 ILE A C 1
ATOM 787 O O . ILE A 1 92 ? 12.266 6.613 41.463 1.00 18.67 514 ILE A O 1
ATOM 792 N N . THR A 1 93 ? 13.100 4.959 40.179 1.00 19.38 515 THR A N 1
ATOM 793 C CA . THR A 1 93 ? 13.761 5.863 39.228 1.00 19.08 515 THR A CA 1
ATOM 794 C C . THR A 1 93 ? 13.195 5.569 37.854 1.00 19.00 515 THR A C 1
ATOM 795 O O . THR A 1 93 ? 13.265 4.417 37.406 1.00 20.75 515 THR A O 1
ATOM 799 N N . ILE A 1 94 ? 12.690 6.611 37.198 1.00 18.73 516 ILE A N 1
ATOM 800 C CA . ILE A 1 94 ? 11.988 6.487 35.908 1.00 18.85 516 ILE A CA 1
ATOM 801 C C . ILE A 1 94 ? 12.765 7.270 34.859 1.00 19.34 516 ILE A C 1
ATOM 802 O O . ILE A 1 94 ? 13.049 8.470 35.036 1.00 19.48 516 ILE A O 1
ATOM 807 N N . ASP A 1 95 ? 13.107 6.585 33.776 1.00 18.51 517 ASP A N 1
ATOM 808 C CA . ASP A 1 95 ? 13.890 7.190 32.686 1.00 18.91 517 ASP A CA 1
ATOM 809 C C . ASP A 1 95 ? 13.272 6.871 31.343 1.00 20.42 517 ASP A C 1
ATOM 810 O O . ASP A 1 95 ? 12.736 5.788 31.175 1.00 21.26 517 ASP A O 1
ATOM 815 N N . ASP A 1 96 ? 13.382 7.810 30.401 1.00 21.10 518 ASP A N 1
ATOM 816 C CA . ASP A 1 96 ? 13.012 7.508 29.013 1.00 22.01 518 ASP A CA 1
ATOM 817 C C . ASP A 1 96 ? 13.975 6.489 28.403 1.00 22.18 518 ASP A C 1
ATOM 818 O O . ASP A 1 96 ? 15.104 6.267 28.870 1.00 22.48 518 ASP A O 1
#

B-factor: mean 27.38, std 9.07, range [11.95, 61.41]

Secondary structure (DSSP, 8-state):
---EEEEEETTSBEEEE-HHHHHHH---HHHHTTSBGGGSTT-HHHHHHHHHHHHHT--EEEEEEEETTEEEEEEEEEEE-TTT--EEEEEEEEE-

Radius of gyration: 12.63 Å; Cα contacts (8 Å, |Δi|>4): 198; chains: 1; bounding box: 28×29×37 Å

Organism: Thermotoga maritima (strain ATCC 43589 / DSM 3109 / JCM 10099 / NBRC 100826 / MSB8) (NCBI:txid243274)

Sequence (96 aa):
METAIITLSKDGRITEWNKKAEQLFGLKKENVLGRRLKDLPDFEEIGSVAESVFENKEPVFLNFYKFGERYFNIRFSPFRNAKTQLLEGVIITIDD

Foldseek 3Di:
DWWQKFWAWLVQFTQDGDVVNCVVPVDDCVRRHGHHQCPDPPCVVVSVVQNVCLVVQHKDWDWQDDDDPDTKIKIWHFDADPVPRDGTTIMIIIGD

Nearest PDB structures (foldseek):
  3a0s-assembly1_A  TM=1.011E+00  e=5.793E-19  Thermotoga maritima
  3a0v-assembly1_A  TM=9.993E-01  e=3.338E-17  Thermotoga maritima
  3a0r-assembly1_A-2  TM=9.470E-01  e=8.666E-13  Thermotoga maritima
  3mxq-assembly1_D  TM=7.712E-01  e=7.387E-04  Vibrio cholerae O1 biovar El Tor str. N16961
  2vlg-assembly1_D  TM=5.761E-01  e=4.566E-03  Bacillus subtilis

InterPro domains:
  IPR000014 PAS domain [PS50112] (412-457)
  IPR000014 PAS domain [SM00091] (414-480)
  IPR000014 PAS domain [TIGR00229] (417-528)
  IPR000014 PAS domain [cd00130] (425-519)
  IPR003018 GAF domain [SM00065] (205-396)
  IPR003594 Histidine kinase/HSP90-like ATPase domain [PF02518] (647-751)
  IPR003594 Histidine kinase/HSP90-like ATPase domain [SM00387] (646-752)
  IPR003661 Signal transduction histidine kinase, dimerisation/phosphoacceptor domain [PF00512] (538-600)
  IPR003661 Signal transduction histidine kinase, dimerisation/phosphoacceptor domain [SM00388] (537-603)
  IPR003661 Signal transduction histidine kinase, dimerisation/phosphoacceptor domain [cd00082] (538-599)
  IPR004358 Signal transduction histidine kinase-related protein, C-terminal [PR00344] (683-697)
  IPR004358 Signal transduction histidine kinase-related protein, C-terminal [PR00344] (701-711)
  IPR004358 Signal transduction histidine kinase-related protein, C-terminal [PR00344] (712-730)
  IPR004358 Signal transduction histidine kinase-related protein, C-terminal [PR00344] (736-749)
  IPR005467 Histidine kinase domain [PS50109] (544-752)
  IPR013767 PAS fold [PF00989] (417-519)
  IPR029016 GAF-like domain superfamily [G3DSA:3.30.450.40] (173-415)
  IPR035965 PAS domain superfamily [SSF55785] (402-520)
  IPR036097 Signal transduction histidine kinase, dimerisation/phosphoacceptor domain superfamily [SSF47384] (529-599)
  IPR036890 Histidine kinase/HSP90-like ATPase superfamily [G3DSA:3.30.565.10] (604-753)

Solvent-accessible surface area: 6066 Å² total; per-residue (Å²): 76,108,54,0,45,0,5,8,28,88,96,20,99,1,65,91,3,46,149,74,0,22,136,45,36,66,66,125,88,120,86,2,84,38,135,68,1,95,94,24,101,99,8,88,107,0,4,62,38,3,80,55,3,48,138,99,125,113,78,50,119,55,84,151,34,120,46,66,166,108,117,7,48,2,118,0,28,27,65,120,60,88,191,80,108,94,33,51,0,4,58,0,16,3,37,80

GO terms:
  GO:0005515 protein binding (F, IPI)